Protein AF-A0A8S8YML9-F1 (afdb_monomer_lite)

Foldseek 3Di:
DPPPQLVQVVLQCVLDVDLVVVLVQLVVLVVVCVVVVHQSQVSHDPSGDRDDPVCSVDSPLVNQLSVQLVVCVVVVHHSSPGHHDPVVVVVVVVCVVVVHPPPPPPPPPLCQDDLVPDDPVCSVVSVVVNVVVVVVVPPPPPPVVVVCVVQVQAPPVRHGDDPDDPVPPDDDDRPPPPPDDD

Structure (mmCIF, N/CA/C/O backbone):
data_AF-A0A8S8YML9-F1
#
_entry.id   AF-A0A8S8YML9-F1
#
loop_
_atom_site.group_PDB
_atom_site.id
_atom_site.type_symbol
_atom_site.label_atom_id
_atom_site.label_alt_id
_atom_site.label_comp_id
_atom_site.label_asym_id
_atom_site.label_entity_id
_atom_site.label_seq_id
_atom_site.pdbx_PDB_ins_code
_atom_site.Cartn_x
_atom_site.Cartn_y
_atom_site.Cartn_z
_atom_site.occupancy
_atom_site.B_iso_or_equiv
_atom_site.auth_seq_id
_atom_site.auth_comp_id
_atom_site.auth_asym_id
_atom_site.auth_atom_id
_atom_site.pdbx_PDB_model_num
ATOM 1 N N . MET A 1 1 ? 10.887 6.018 11.595 1.00 39.28 1 MET A N 1
ATOM 2 C CA . MET A 1 1 ? 10.896 4.569 11.276 1.00 39.28 1 MET A CA 1
ATOM 3 C C . MET A 1 1 ? 10.112 4.285 9.982 1.00 39.28 1 MET A C 1
ATOM 5 O O . MET A 1 1 ? 9.095 3.617 10.032 1.00 39.28 1 MET A O 1
ATOM 9 N N . ARG A 1 2 ? 10.536 4.807 8.814 1.00 44.56 2 ARG A N 1
ATOM 10 C CA . ARG A 1 2 ? 9.820 4.618 7.523 1.00 44.56 2 ARG A CA 1
ATOM 11 C C . ARG A 1 2 ? 10.523 3.663 6.537 1.00 44.56 2 ARG A C 1
ATOM 13 O O . ARG A 1 2 ? 9.937 3.294 5.530 1.00 44.56 2 ARG A O 1
ATOM 20 N N . GLY A 1 3 ? 11.756 3.234 6.829 1.00 52.91 3 GLY A N 1
ATOM 21 C CA . GLY A 1 3 ? 12.574 2.427 5.907 1.00 52.91 3 GLY A CA 1
ATOM 22 C C . GLY A 1 3 ? 12.210 0.939 5.814 1.00 52.91 3 GLY A C 1
ATOM 23 O O . GLY A 1 3 ? 12.587 0.285 4.848 1.00 52.91 3 GLY A O 1
ATOM 24 N N . ASN A 1 4 ? 11.466 0.391 6.780 1.00 60.84 4 ASN A N 1
ATOM 25 C CA . ASN A 1 4 ? 11.199 -1.055 6.822 1.00 60.84 4 ASN A CA 1
ATOM 26 C C . ASN A 1 4 ? 10.105 -1.496 5.838 1.00 60.84 4 ASN A C 1
ATOM 28 O O . ASN A 1 4 ? 10.131 -2.634 5.379 1.00 60.84 4 ASN A O 1
ATOM 32 N N . VAL A 1 5 ? 9.174 -0.596 5.505 1.00 71.56 5 VAL A N 1
ATOM 33 C CA . VAL A 1 5 ? 8.020 -0.875 4.638 1.00 71.56 5 VAL A CA 1
ATOM 34 C C . VAL A 1 5 ? 8.415 -0.851 3.164 1.00 71.56 5 VAL A C 1
ATOM 36 O O . VAL A 1 5 ? 8.176 -1.818 2.450 1.00 71.56 5 VAL A O 1
ATOM 39 N N . SER A 1 6 ? 9.110 0.197 2.711 1.00 70.62 6 SER A N 1
ATOM 40 C CA . SER A 1 6 ? 9.599 0.274 1.325 1.00 70.62 6 SER A CA 1
ATOM 41 C C . SER A 1 6 ? 10.606 -0.833 0.999 1.00 70.62 6 SER A C 1
ATOM 43 O O . SER A 1 6 ? 10.635 -1.340 -0.121 1.00 70.62 6 SER A O 1
ATOM 45 N N . GLY A 1 7 ? 11.401 -1.254 1.988 1.00 84.06 7 GLY A N 1
ATOM 46 C CA . GLY A 1 7 ? 12.313 -2.386 1.854 1.00 84.06 7 GLY A CA 1
ATOM 47 C C . GLY A 1 7 ? 11.616 -3.745 1.755 1.00 84.06 7 GLY A C 1
ATOM 48 O O . GLY A 1 7 ? 12.218 -4.671 1.222 1.00 84.06 7 GLY A O 1
ATOM 49 N N . TRP A 1 8 ? 10.382 -3.884 2.251 1.00 88.19 8 TRP A N 1
ATOM 50 C CA . TRP A 1 8 ? 9.617 -5.130 2.148 1.00 88.19 8 TRP A CA 1
ATOM 51 C C . TRP A 1 8 ? 9.163 -5.382 0.711 1.00 88.19 8 TRP A C 1
ATOM 53 O O . TRP A 1 8 ? 9.511 -6.421 0.161 1.00 88.19 8 TRP A O 1
ATOM 63 N N . TYR A 1 9 ? 8.536 -4.396 0.061 1.00 88.25 9 TYR A N 1
ATOM 64 C CA . TYR A 1 9 ? 8.127 -4.508 -1.347 1.00 88.25 9 TYR A CA 1
ATOM 65 C C . TYR A 1 9 ? 9.315 -4.780 -2.281 1.00 88.25 9 TYR A C 1
ATOM 67 O O . TYR A 1 9 ? 9.230 -5.600 -3.179 1.00 88.25 9 TYR A O 1
ATOM 75 N N . ALA A 1 10 ? 10.476 -4.169 -2.021 1.00 87.19 10 ALA A N 1
ATOM 76 C CA . ALA A 1 10 ? 11.675 -4.430 -2.820 1.00 87.19 10 ALA A CA 1
ATOM 77 C C . ALA A 1 10 ? 12.245 -5.852 -2.649 1.00 87.19 10 ALA A C 1
ATOM 79 O O . ALA A 1 10 ? 13.014 -6.299 -3.497 1.00 87.19 10 ALA A O 1
ATOM 80 N N . ARG A 1 11 ? 11.948 -6.530 -1.532 1.00 89.19 11 ARG A N 1
ATOM 81 C CA . ARG A 1 11 ? 12.263 -7.954 -1.348 1.00 89.19 11 ARG A CA 1
ATOM 82 C C . ARG A 1 11 ? 11.187 -8.829 -1.975 1.00 89.19 11 ARG A C 1
ATOM 84 O O . ARG A 1 11 ? 11.544 -9.817 -2.592 1.00 89.19 11 ARG A O 1
ATOM 91 N N . LEU A 1 12 ? 9.919 -8.434 -1.864 1.00 89.50 12 LEU A N 1
ATOM 92 C CA . LEU A 1 12 ? 8.805 -9.118 -2.514 1.00 89.50 12 LEU A CA 1
ATOM 93 C C . LEU A 1 12 ? 9.036 -9.219 -4.028 1.00 89.50 12 LEU A C 1
ATOM 95 O O . LEU A 1 12 ? 8.966 -10.310 -4.572 1.00 89.50 12 LEU A O 1
ATOM 99 N N . ASP A 1 13 ? 9.466 -8.121 -4.653 1.00 87.88 13 ASP A N 1
ATOM 100 C CA . ASP A 1 13 ? 9.813 -8.057 -6.080 1.00 87.88 13 ASP A CA 1
ATOM 101 C C . ASP A 1 13 ? 10.955 -9.003 -6.502 1.00 87.88 13 ASP A C 1
ATOM 103 O O . ASP A 1 13 ? 11.148 -9.237 -7.690 1.00 87.88 13 ASP A O 1
ATOM 107 N N . ARG A 1 14 ? 11.767 -9.502 -5.558 1.00 87.19 14 ARG A N 1
ATOM 108 C CA . ARG A 1 14 ? 12.831 -10.480 -5.850 1.00 87.19 14 ARG A CA 1
ATOM 109 C C . ARG A 1 14 ? 12.333 -11.916 -5.802 1.00 87.19 14 ARG A C 1
ATOM 111 O O . ARG A 1 14 ? 12.903 -12.753 -6.489 1.00 87.19 14 ARG A O 1
ATOM 118 N N . GLU A 1 15 ? 11.338 -12.180 -4.963 1.00 88.19 15 GLU A N 1
ATOM 119 C CA . GLU A 1 15 ? 10.766 -13.516 -4.779 1.00 88.19 15 GLU A CA 1
ATOM 120 C C . GLU A 1 15 ? 9.649 -13.780 -5.794 1.00 88.19 15 GLU A C 1
ATOM 122 O O . GLU A 1 15 ? 9.511 -14.891 -6.293 1.00 88.19 15 GLU A O 1
ATOM 127 N N . CYS A 1 16 ? 8.880 -12.749 -6.147 1.00 86.12 16 CYS A N 1
ATOM 128 C CA . CYS A 1 16 ? 7.820 -12.811 -7.145 1.00 86.12 16 CYS A CA 1
ATOM 129 C C . CYS A 1 16 ? 7.913 -11.569 -8.039 1.00 86.12 16 CYS A C 1
ATOM 131 O O . CYS A 1 16 ? 7.719 -10.452 -7.567 1.00 86.12 16 CYS A O 1
ATOM 133 N N . GLU A 1 17 ? 8.254 -11.744 -9.317 1.00 84.94 17 GLU A N 1
ATOM 134 C CA . GLU A 1 17 ? 8.359 -10.630 -10.271 1.00 84.94 17 GLU A CA 1
ATOM 135 C C . GLU A 1 17 ? 6.982 -10.225 -10.824 1.00 84.94 17 GLU A C 1
ATOM 137 O O . GLU A 1 17 ? 6.745 -9.048 -11.089 1.00 84.94 17 GLU A O 1
ATOM 142 N N . ASP A 1 18 ? 6.043 -11.166 -10.945 1.00 89.75 18 ASP A N 1
ATOM 143 C CA . ASP A 1 18 ? 4.706 -10.879 -11.465 1.00 89.75 18 ASP A CA 1
ATOM 144 C C . ASP A 1 18 ? 3.840 -10.168 -10.411 1.00 89.75 18 ASP A C 1
ATOM 146 O O . ASP A 1 18 ? 3.471 -10.724 -9.376 1.00 89.75 18 ASP A O 1
ATOM 150 N N . ARG A 1 19 ? 3.487 -8.906 -10.681 1.00 88.38 19 ARG A N 1
ATOM 151 C CA . ARG A 1 19 ? 2.675 -8.083 -9.772 1.00 88.38 19 ARG A CA 1
ATOM 152 C C . ARG A 1 19 ? 1.230 -8.559 -9.661 1.00 88.38 19 ARG A C 1
ATOM 154 O O . ARG A 1 19 ? 0.637 -8.413 -8.593 1.00 88.38 19 ARG A O 1
ATOM 161 N N . ILE A 1 20 ? 0.674 -9.152 -10.715 1.00 91.12 20 ILE A N 1
ATOM 162 C CA . ILE A 1 20 ? -0.674 -9.728 -10.663 1.00 91.12 20 ILE A CA 1
ATOM 163 C C . ILE A 1 20 ? -0.666 -10.966 -9.769 1.00 91.12 20 ILE A C 1
ATOM 165 O O . ILE A 1 20 ? -1.558 -11.138 -8.939 1.00 91.12 20 ILE A O 1
ATOM 169 N N . GLU A 1 21 ? 0.371 -11.795 -9.880 1.00 92.12 21 GLU A N 1
ATOM 170 C CA . GLU A 1 21 ? 0.562 -12.946 -9.000 1.00 92.12 21 GLU A CA 1
ATOM 171 C C . GLU A 1 21 ? 0.729 -12.510 -7.536 1.00 92.12 21 GLU A C 1
ATOM 173 O O . GLU A 1 21 ? 0.051 -13.052 -6.661 1.00 92.12 21 GLU A O 1
ATOM 178 N N . GLN A 1 22 ? 1.527 -11.467 -7.266 1.00 91.75 22 GLN A N 1
ATOM 179 C CA . GLN A 1 22 ? 1.633 -10.879 -5.924 1.00 91.75 22 GLN A CA 1
ATOM 180 C C . GLN A 1 22 ? 0.259 -10.466 -5.368 1.00 91.75 22 GLN A C 1
ATOM 182 O O . GLN A 1 22 ? -0.061 -10.763 -4.217 1.00 91.75 22 GLN A O 1
ATOM 187 N N . MET A 1 23 ? -0.565 -9.785 -6.169 1.00 93.50 23 MET A N 1
ATOM 188 C CA . MET A 1 23 ? -1.903 -9.360 -5.748 1.00 93.50 23 MET A CA 1
ATOM 189 C C . MET A 1 23 ? -2.822 -10.548 -5.456 1.00 93.50 23 MET A C 1
ATOM 191 O O . MET A 1 23 ? -3.502 -10.537 -4.433 1.00 93.50 23 MET A O 1
ATOM 195 N N . ASN A 1 24 ? -2.822 -11.574 -6.308 1.00 94.00 24 ASN A N 1
ATOM 196 C CA . ASN A 1 24 ? -3.655 -12.762 -6.114 1.00 94.00 24 ASN A CA 1
ATOM 197 C C . ASN A 1 24 ? -3.260 -13.523 -4.845 1.00 94.00 24 ASN A C 1
ATOM 199 O O . ASN A 1 24 ? -4.116 -13.785 -4.008 1.00 94.00 24 ASN A O 1
ATOM 203 N N . ILE A 1 25 ? -1.963 -13.775 -4.636 1.00 92.94 25 ILE A N 1
ATOM 204 C CA . ILE A 1 25 ? -1.463 -14.431 -3.417 1.00 92.94 25 ILE A CA 1
ATOM 205 C C . ILE A 1 25 ? -1.846 -13.625 -2.170 1.00 92.94 25 ILE A C 1
ATOM 207 O O . ILE A 1 25 ? -2.243 -14.193 -1.152 1.00 92.94 25 ILE A O 1
ATOM 211 N N . TRP A 1 26 ? -1.732 -12.295 -2.235 1.00 92.94 26 TRP A N 1
ATOM 212 C CA . TRP A 1 26 ? -2.125 -11.431 -1.127 1.00 92.94 26 TRP A CA 1
ATOM 213 C C . TRP A 1 26 ? -3.626 -11.520 -0.830 1.00 92.94 26 TRP A C 1
ATOM 215 O O . TRP A 1 26 ? -4.002 -11.638 0.337 1.00 92.94 26 TRP A O 1
ATOM 225 N N . LEU A 1 27 ? -4.471 -11.469 -1.864 1.00 93.50 27 LEU A N 1
ATOM 226 C CA . LEU A 1 27 ? -5.927 -11.563 -1.742 1.00 93.50 27 LEU A CA 1
ATOM 227 C C . LEU A 1 27 ? -6.365 -12.929 -1.210 1.00 93.50 27 LEU A C 1
ATOM 229 O O . LEU A 1 27 ? -7.165 -12.966 -0.280 1.00 93.50 27 LEU A O 1
ATOM 233 N N . ASP A 1 28 ? -5.792 -14.018 -1.718 1.00 93.56 28 ASP A N 1
ATOM 234 C CA . ASP A 1 28 ? -6.084 -15.381 -1.268 1.00 93.56 28 ASP A CA 1
ATOM 235 C C . ASP A 1 28 ? -5.711 -15.563 0.208 1.00 93.56 28 ASP A C 1
ATOM 237 O O . ASP A 1 28 ? -6.517 -16.036 1.014 1.00 93.56 28 ASP A O 1
ATOM 241 N N . ALA A 1 29 ? -4.512 -15.112 0.596 1.00 91.81 29 ALA A N 1
ATOM 242 C CA . ALA A 1 29 ? -4.097 -15.117 1.993 1.00 91.81 29 ALA A CA 1
ATOM 243 C C . ALA A 1 29 ? -5.042 -14.263 2.853 1.00 91.81 29 ALA A C 1
ATOM 245 O O . ALA A 1 29 ? -5.390 -14.670 3.962 1.00 91.81 29 ALA A O 1
ATOM 246 N N . TRP A 1 30 ? -5.490 -13.109 2.332 1.00 91.44 30 TRP A N 1
ATOM 247 C CA . TRP A 1 30 ? -6.371 -12.181 3.052 1.00 91.44 30 TRP A CA 1
ATOM 248 C C . TRP A 1 30 ? -7.751 -12.764 3.280 1.00 91.44 30 TRP A C 1
ATOM 250 O O . TRP A 1 30 ? -8.282 -12.684 4.390 1.00 91.44 30 TRP A O 1
ATOM 260 N N . GLU A 1 31 ? -8.301 -13.416 2.267 1.00 92.56 31 GLU A N 1
ATOM 261 C CA . GLU A 1 31 ? -9.558 -14.133 2.372 1.00 92.56 31 GLU A CA 1
ATOM 262 C C . GLU A 1 31 ? -9.463 -15.278 3.393 1.00 92.56 31 GLU A C 1
ATOM 264 O O . GLU A 1 31 ? -10.325 -15.403 4.269 1.00 92.56 31 GLU A O 1
ATOM 269 N N . GLU A 1 32 ? -8.396 -16.081 3.343 1.00 92.00 32 GLU A N 1
ATOM 270 C CA . GLU A 1 32 ? -8.188 -17.190 4.279 1.00 92.00 32 GLU A CA 1
ATOM 271 C C . GLU A 1 32 ? -8.004 -16.698 5.719 1.00 92.00 32 GLU A C 1
ATOM 273 O O . GLU A 1 32 ? -8.579 -17.260 6.654 1.00 92.00 32 GLU A O 1
ATOM 278 N N . ALA A 1 33 ? -7.258 -15.611 5.922 1.00 89.94 33 ALA A N 1
ATOM 279 C CA . ALA A 1 33 ? -7.059 -15.005 7.235 1.00 89.94 33 ALA A CA 1
ATOM 280 C C . ALA A 1 33 ? -8.380 -14.503 7.835 1.00 89.94 33 ALA A C 1
ATOM 282 O O . ALA A 1 33 ? -8.647 -14.711 9.022 1.00 89.94 33 ALA A O 1
ATOM 283 N N . LEU A 1 34 ? -9.241 -13.900 7.007 1.00 89.88 34 LEU A N 1
ATOM 284 C CA . LEU A 1 34 ? -10.580 -13.477 7.416 1.00 89.88 34 LEU A CA 1
ATOM 285 C C . LEU A 1 34 ? -11.476 -14.672 7.762 1.00 89.88 34 LEU A C 1
ATOM 287 O O . LEU A 1 34 ? -12.211 -14.611 8.748 1.00 89.88 34 LEU A O 1
ATOM 291 N N . ARG A 1 35 ? -11.391 -15.769 6.999 1.00 92.56 35 ARG A N 1
ATOM 292 C CA . ARG A 1 35 ? -12.196 -16.982 7.214 1.00 92.56 35 ARG A CA 1
ATOM 293 C C . ARG A 1 35 ? -11.774 -17.768 8.455 1.00 92.56 35 ARG A C 1
ATOM 295 O O . ARG A 1 35 ? -12.618 -18.312 9.163 1.00 92.56 35 ARG A O 1
ATOM 302 N N . THR A 1 36 ? -10.473 -17.834 8.717 1.00 91.06 36 THR A N 1
ATOM 303 C CA . THR A 1 36 ? -9.877 -18.595 9.829 1.00 91.06 36 THR A CA 1
ATOM 304 C C . THR A 1 36 ? -9.707 -17.773 11.105 1.00 91.06 36 THR A C 1
ATOM 306 O O . THR A 1 36 ? -9.360 -18.332 12.147 1.00 91.06 36 THR A O 1
ATOM 309 N N . HIS A 1 37 ? -9.953 -16.459 11.042 1.00 86.94 37 HIS A N 1
ATOM 310 C CA . HIS A 1 37 ? -9.673 -15.492 12.109 1.00 86.94 37 HIS A CA 1
ATOM 311 C C . HIS A 1 37 ? -8.212 -15.523 12.593 1.00 86.94 37 HIS A C 1
ATOM 313 O O . HIS A 1 37 ? -7.921 -15.258 13.762 1.00 86.94 37 HIS A O 1
ATOM 319 N N . GLN A 1 38 ? -7.284 -15.856 11.696 1.00 87.25 38 GLN A N 1
ATOM 320 C CA . GLN A 1 38 ? -5.849 -15.866 11.959 1.00 87.25 38 GLN A CA 1
ATOM 321 C C . GLN A 1 38 ? -5.184 -14.607 11.391 1.00 87.25 38 GLN A C 1
ATOM 323 O O . GLN A 1 38 ? -5.724 -13.969 10.489 1.00 87.25 38 GLN A O 1
ATOM 328 N N . PRO A 1 39 ? -4.010 -14.199 11.906 1.00 84.00 39 PRO A N 1
ATOM 329 C CA . PRO A 1 39 ? -3.305 -13.052 11.350 1.00 84.00 39 PRO A CA 1
ATOM 330 C C . PRO A 1 39 ? -2.881 -13.323 9.906 1.00 84.00 39 PRO A C 1
ATOM 332 O O . PRO A 1 39 ? -2.376 -14.403 9.603 1.00 84.00 39 PRO A O 1
ATOM 335 N N . GLN A 1 40 ? -2.974 -12.306 9.051 1.00 84.50 40 GLN A N 1
ATOM 336 C CA . G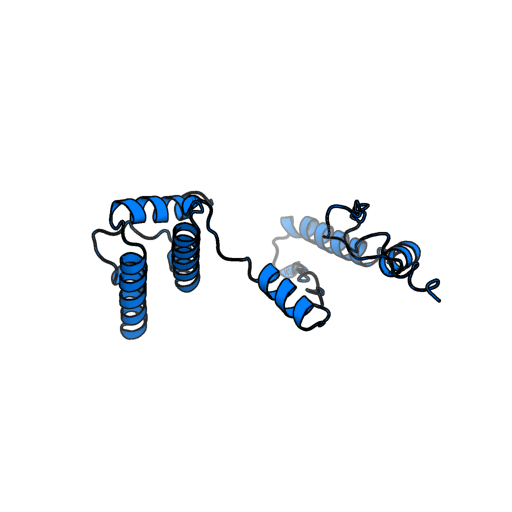LN A 1 40 ? -2.624 -12.399 7.630 1.00 84.50 40 GLN A CA 1
ATOM 337 C C . GLN A 1 40 ? -1.238 -13.004 7.374 1.00 84.50 40 GLN A C 1
ATOM 339 O O . GLN A 1 40 ? -1.067 -13.840 6.494 1.00 84.50 40 GLN A O 1
ATOM 344 N N . ALA A 1 41 ? -0.250 -12.654 8.205 1.00 83.19 41 ALA A N 1
ATOM 345 C CA . ALA A 1 41 ? 1.104 -13.199 8.103 1.00 83.19 41 ALA A CA 1
ATOM 346 C C . ALA A 1 41 ? 1.193 -14.731 8.211 1.00 83.19 41 ALA A C 1
ATOM 348 O O . ALA A 1 41 ? 2.187 -15.294 7.769 1.00 83.19 41 ALA A O 1
ATOM 349 N N . SER A 1 42 ? 0.203 -15.396 8.813 1.00 84.00 42 SER A N 1
ATOM 350 C CA . SER A 1 42 ? 0.185 -16.858 8.953 1.00 84.00 42 SER A CA 1
ATOM 351 C C . SER A 1 42 ? -0.242 -17.594 7.684 1.00 84.00 42 SER A C 1
ATOM 353 O O . SER A 1 42 ? 0.096 -18.763 7.537 1.00 84.00 42 SER A O 1
ATOM 355 N N . GLN A 1 43 ? -0.965 -16.917 6.788 1.00 86.94 43 GLN A N 1
ATOM 356 C CA . GLN A 1 43 ? -1.519 -17.504 5.564 1.00 86.94 43 GLN A CA 1
ATOM 357 C C . GLN A 1 43 ? -0.643 -17.241 4.334 1.00 86.94 43 GLN A C 1
ATOM 359 O O . GLN A 1 43 ? -0.952 -17.700 3.239 1.00 86.94 43 GLN A O 1
ATOM 364 N N . LEU A 1 44 ? 0.449 -16.492 4.497 1.00 86.56 44 LEU A N 1
ATOM 365 C CA . LEU A 1 44 ? 1.336 -16.153 3.392 1.00 86.56 44 LEU A CA 1
ATOM 366 C C . LEU A 1 44 ? 2.325 -17.278 3.075 1.00 86.56 44 LEU A C 1
ATOM 368 O O . LEU A 1 44 ? 2.716 -18.026 3.975 1.00 86.56 44 LEU A O 1
ATOM 372 N N . PRO A 1 45 ? 2.791 -17.362 1.816 1.00 87.12 45 PRO A N 1
ATOM 373 C CA . PRO A 1 45 ? 3.824 -18.314 1.434 1.00 87.12 45 PRO A CA 1
ATOM 374 C C . PRO A 1 45 ? 5.114 -18.125 2.237 1.00 87.12 45 PRO A C 1
ATOM 376 O O . PRO A 1 45 ? 5.525 -17.000 2.525 1.00 87.12 45 PRO A O 1
ATOM 379 N N . ASN A 1 46 ? 5.803 -19.230 2.533 1.00 83.38 46 ASN A N 1
ATOM 380 C CA . ASN A 1 46 ? 7.088 -19.202 3.246 1.00 83.38 46 ASN A CA 1
ATOM 381 C C . ASN A 1 46 ? 8.197 -18.480 2.467 1.00 83.38 46 ASN A C 1
ATOM 383 O O . ASN A 1 46 ? 9.155 -18.004 3.074 1.00 83.38 46 ASN A O 1
ATOM 387 N N . ASP A 1 47 ? 8.062 -18.404 1.143 1.00 85.88 47 ASP A N 1
ATOM 388 C CA . ASP A 1 47 ? 9.029 -17.758 0.255 1.00 85.88 47 ASP A CA 1
ATOM 389 C C . ASP A 1 47 ? 8.916 -16.226 0.300 1.00 85.88 47 ASP A C 1
ATOM 391 O O . ASP A 1 47 ? 9.809 -15.512 -0.148 1.00 85.88 47 ASP A O 1
ATOM 395 N N . TRP A 1 48 ? 7.839 -15.685 0.879 1.00 88.69 48 TRP A N 1
ATOM 396 C CA . TRP A 1 48 ? 7.663 -14.243 0.992 1.00 88.69 48 TRP A CA 1
ATOM 397 C C . TRP A 1 48 ? 8.451 -13.656 2.167 1.00 88.69 48 TRP A C 1
ATOM 399 O O . TRP A 1 48 ? 8.554 -14.254 3.243 1.00 88.69 48 TRP A O 1
ATOM 409 N N . PRO A 1 49 ? 8.967 -12.420 2.027 1.00 87.44 49 PRO A N 1
ATOM 410 C CA . PRO A 1 49 ? 9.621 -11.743 3.134 1.00 87.44 49 PRO A CA 1
ATOM 411 C C . PRO A 1 49 ? 8.648 -11.543 4.302 1.00 87.44 49 PRO A C 1
ATOM 413 O O . PRO A 1 49 ? 7.502 -11.134 4.118 1.00 87.44 49 PRO A O 1
ATOM 416 N N . THR A 1 50 ? 9.131 -11.728 5.532 1.00 86.88 50 THR A N 1
ATOM 417 C CA . THR A 1 50 ? 8.319 -11.520 6.739 1.00 86.88 50 THR A CA 1
ATOM 418 C C . THR A 1 50 ? 7.741 -10.104 6.785 1.00 86.88 50 THR A C 1
ATOM 420 O O . THR A 1 50 ? 8.476 -9.122 6.606 1.00 86.88 50 THR A O 1
ATOM 423 N N . LEU A 1 51 ? 6.435 -9.986 7.053 1.00 85.94 51 LEU A N 1
ATOM 424 C CA . LEU A 1 51 ? 5.781 -8.683 7.125 1.00 85.94 51 LEU A CA 1
ATOM 425 C C . LEU A 1 51 ? 6.253 -7.866 8.334 1.00 85.94 51 LEU A C 1
ATOM 427 O O . LEU A 1 51 ? 6.201 -8.342 9.470 1.00 85.94 51 LEU A O 1
ATOM 431 N N . PRO A 1 52 ? 6.650 -6.600 8.124 1.00 85.38 52 PRO A N 1
ATOM 432 C CA . PRO A 1 52 ? 6.822 -5.643 9.203 1.00 85.38 52 PRO A CA 1
ATOM 433 C C . PRO A 1 52 ? 5.517 -5.446 9.982 1.00 85.38 52 PRO A C 1
ATOM 435 O O . PRO A 1 52 ? 4.443 -5.371 9.390 1.00 85.38 52 PRO A O 1
ATOM 438 N N . ALA A 1 53 ? 5.624 -5.230 11.296 1.00 80.62 53 ALA A N 1
ATOM 439 C CA . ALA A 1 53 ? 4.472 -4.995 12.173 1.00 80.62 53 ALA A CA 1
ATOM 440 C C . ALA A 1 53 ? 3.543 -3.864 11.697 1.00 80.62 53 ALA A C 1
ATOM 442 O O . ALA A 1 53 ? 2.338 -3.940 11.888 1.00 80.62 53 ALA A O 1
ATOM 443 N N . SER A 1 54 ? 4.082 -2.843 11.026 1.00 79.19 54 SER A N 1
ATOM 444 C CA . SER A 1 54 ? 3.289 -1.740 10.474 1.00 79.19 54 SER A CA 1
ATOM 445 C C . SER A 1 54 ? 2.344 -2.156 9.346 1.00 79.19 54 SER A C 1
ATOM 447 O O . SER A 1 54 ? 1.331 -1.501 9.156 1.00 79.19 54 SER A O 1
ATOM 449 N N . LEU A 1 55 ? 2.686 -3.204 8.588 1.00 81.00 55 LEU A N 1
ATOM 450 C CA . LEU A 1 55 ? 1.851 -3.727 7.501 1.00 81.00 55 LEU A CA 1
ATOM 451 C C . LEU A 1 55 ? 0.835 -4.764 7.996 1.00 81.00 55 LEU A C 1
ATOM 453 O O . LEU A 1 55 ? -0.113 -5.074 7.288 1.00 81.00 55 LEU A O 1
ATOM 457 N N . LEU A 1 56 ? 1.014 -5.288 9.213 1.00 80.31 56 LEU A N 1
ATOM 458 C CA . LEU A 1 56 ? 0.054 -6.208 9.827 1.00 80.31 56 LEU A CA 1
ATOM 459 C C . LEU A 1 56 ? -1.192 -5.496 10.351 1.00 80.31 56 LEU A C 1
ATOM 461 O O . LEU A 1 56 ? -2.248 -6.112 10.443 1.00 80.31 56 LEU A O 1
ATOM 465 N N . THR A 1 57 ? -1.065 -4.219 10.710 1.00 81.19 57 THR A N 1
ATOM 466 C CA . THR A 1 57 ? -2.164 -3.431 11.275 1.00 81.19 57 THR A CA 1
ATOM 467 C C . THR A 1 57 ? -3.230 -3.083 10.238 1.00 81.19 57 THR A C 1
ATOM 469 O O . THR A 1 57 ? -4.393 -2.945 10.599 1.00 81.19 57 THR A O 1
ATOM 472 N N . ASP A 1 58 ? -2.839 -2.937 8.970 1.00 85.25 58 ASP A N 1
ATOM 473 C CA . ASP A 1 58 ? -3.734 -2.521 7.892 1.00 85.25 58 ASP A CA 1
ATOM 474 C C . ASP A 1 58 ? -3.442 -3.313 6.603 1.00 85.25 58 ASP A C 1
ATOM 476 O O . ASP A 1 58 ? -2.576 -2.921 5.811 1.00 85.25 58 ASP A O 1
ATOM 480 N N . PRO A 1 59 ? -4.134 -4.449 6.391 1.00 85.56 59 PRO A N 1
ATOM 481 C CA . PRO A 1 59 ? -3.960 -5.251 5.185 1.00 85.56 59 PRO A CA 1
ATOM 482 C C . PRO A 1 59 ? -4.503 -4.561 3.924 1.00 85.56 59 PRO A C 1
ATOM 484 O O . PRO A 1 59 ? -4.017 -4.848 2.828 1.00 85.56 59 PRO A O 1
ATOM 487 N N . GLY A 1 60 ? -5.455 -3.630 4.065 1.00 87.69 60 GLY A N 1
ATOM 488 C CA . GLY A 1 60 ? -5.974 -2.838 2.948 1.00 87.69 60 GLY A CA 1
ATOM 489 C C . GLY A 1 60 ? -4.900 -1.906 2.394 1.00 87.69 60 GLY A C 1
ATOM 490 O O . GLY A 1 60 ? -4.645 -1.888 1.194 1.00 87.69 60 GLY A O 1
ATOM 491 N N . HIS A 1 61 ? -4.152 -1.248 3.279 1.00 87.31 61 HIS A N 1
ATOM 492 C CA . HIS A 1 61 ? -3.047 -0.375 2.882 1.00 87.31 61 HIS A CA 1
ATOM 493 C C . HIS A 1 61 ? -1.908 -1.094 2.132 1.00 87.31 61 HIS A C 1
ATOM 495 O O . HIS A 1 61 ? -1.184 -0.471 1.344 1.00 87.31 61 HIS A O 1
ATOM 501 N N . VAL A 1 62 ? -1.716 -2.395 2.386 1.00 89.62 62 VAL A N 1
ATOM 502 C CA . VAL A 1 62 ? -0.780 -3.234 1.618 1.00 89.62 62 VAL A CA 1
ATOM 503 C C . VAL A 1 62 ? -1.307 -3.447 0.204 1.00 89.62 62 VAL A C 1
ATOM 505 O O . VAL A 1 62 ? -0.557 -3.248 -0.751 1.00 89.62 62 VAL A O 1
ATOM 508 N N . LEU A 1 63 ? -2.590 -3.796 0.064 1.00 91.44 63 LEU A N 1
ATOM 509 C CA . LEU A 1 63 ? -3.229 -3.980 -1.238 1.00 91.44 63 LEU A CA 1
ATOM 510 C C . LEU A 1 63 ? -3.191 -2.691 -2.071 1.00 91.44 63 LEU A C 1
ATOM 512 O O . LEU A 1 63 ? -2.795 -2.742 -3.232 1.00 91.44 63 LEU A O 1
ATOM 516 N N . ASP A 1 64 ? -3.497 -1.537 -1.474 1.00 90.50 64 ASP A N 1
ATOM 517 C CA . ASP A 1 64 ? -3.431 -0.240 -2.162 1.00 90.50 64 ASP A CA 1
ATOM 518 C C . ASP A 1 64 ? -2.033 0.031 -2.733 1.00 90.50 64 ASP A C 1
ATOM 520 O O . ASP A 1 64 ? -1.879 0.532 -3.847 1.00 90.50 64 ASP A O 1
ATOM 524 N N . HIS A 1 65 ? -0.985 -0.326 -1.984 1.00 90.38 65 HIS A N 1
ATOM 525 C CA . HIS A 1 65 ? 0.390 -0.207 -2.460 1.00 90.38 65 HIS A CA 1
ATOM 526 C C . HIS A 1 65 ? 0.707 -1.176 -3.600 1.00 90.38 65 HIS A C 1
ATOM 528 O O . HIS A 1 65 ? 1.445 -0.788 -4.504 1.00 90.38 65 HIS A O 1
ATOM 534 N N . LEU A 1 66 ? 0.205 -2.414 -3.559 1.00 91.12 66 LEU A N 1
ATOM 535 C CA . LEU A 1 66 ? 0.382 -3.375 -4.652 1.00 91.12 66 LEU A CA 1
ATOM 536 C C . LEU A 1 66 ? -0.297 -2.868 -5.932 1.00 91.12 66 LEU A C 1
ATOM 538 O O . LEU A 1 66 ? 0.341 -2.845 -6.982 1.00 91.12 66 LEU A O 1
ATOM 542 N N . LEU A 1 67 ? -1.524 -2.351 -5.816 1.00 91.62 67 LEU A N 1
ATOM 543 C CA . LEU A 1 67 ? -2.267 -1.743 -6.923 1.00 91.62 67 LEU A CA 1
ATOM 544 C C . LEU A 1 67 ? -1.529 -0.536 -7.508 1.00 91.62 67 LEU A C 1
ATOM 546 O O . LEU A 1 67 ? -1.228 -0.507 -8.695 1.00 91.62 67 LEU A O 1
ATOM 550 N N . CYS A 1 68 ? -1.120 0.418 -6.668 1.00 90.25 68 CYS A N 1
ATOM 551 C CA . CYS A 1 68 ? -0.377 1.595 -7.128 1.00 90.25 68 CYS A CA 1
ATOM 552 C C . CYS A 1 68 ? 0.941 1.232 -7.828 1.00 90.25 68 CYS A C 1
ATOM 554 O O . CYS A 1 68 ? 1.379 1.938 -8.736 1.00 90.25 68 CYS A O 1
ATOM 556 N N . ARG A 1 69 ? 1.608 0.154 -7.397 1.00 89.69 69 ARG A N 1
ATOM 557 C CA . ARG A 1 69 ? 2.837 -0.341 -8.035 1.00 89.69 69 ARG A CA 1
ATOM 558 C C . ARG A 1 69 ? 2.555 -0.948 -9.403 1.00 89.69 69 ARG A C 1
ATOM 560 O O . ARG A 1 69 ? 3.296 -0.642 -10.333 1.00 89.69 69 ARG A O 1
ATOM 567 N N . HIS A 1 70 ? 1.505 -1.756 -9.508 1.00 91.06 70 HIS A N 1
ATOM 568 C CA . HIS A 1 70 ? 1.047 -2.333 -10.767 1.00 91.06 70 HIS A CA 1
ATOM 569 C C . HIS A 1 70 ? 0.645 -1.244 -11.775 1.00 91.06 70 HIS A C 1
ATOM 571 O O . HIS A 1 70 ? 1.074 -1.275 -12.930 1.00 91.06 70 HIS A O 1
ATOM 577 N N . ASP A 1 71 ? -0.114 -0.242 -11.332 1.00 89.88 71 ASP A N 1
ATOM 578 C CA . ASP A 1 71 ? -0.545 0.867 -12.186 1.00 89.88 71 ASP A CA 1
ATOM 579 C C . ASP A 1 71 ? 0.651 1.709 -12.637 1.00 89.88 71 ASP A C 1
ATOM 581 O O . ASP A 1 71 ? 0.774 2.053 -13.810 1.00 89.88 71 ASP A O 1
ATOM 585 N N . ALA A 1 72 ? 1.598 1.977 -11.731 1.00 88.38 72 ALA A N 1
ATOM 586 C CA . ALA A 1 72 ? 2.827 2.675 -12.083 1.00 88.38 72 ALA A CA 1
ATOM 587 C C . ALA A 1 72 ? 3.646 1.911 -13.134 1.00 88.38 72 ALA A C 1
ATOM 589 O O . ALA A 1 72 ? 4.158 2.535 -14.058 1.00 88.38 72 ALA A O 1
ATOM 590 N N . GLU A 1 73 ? 3.767 0.590 -13.011 1.00 88.06 73 GLU A N 1
ATOM 591 C CA . GLU A 1 73 ? 4.465 -0.243 -13.994 1.00 88.06 73 GLU A CA 1
ATOM 592 C C . GLU A 1 73 ? 3.756 -0.240 -15.353 1.00 88.06 73 GLU A C 1
ATOM 594 O O . GLU A 1 73 ? 4.403 -0.020 -16.379 1.00 88.06 73 GLU A O 1
ATOM 599 N N . SER A 1 74 ? 2.429 -0.389 -15.349 1.00 87.81 74 SER A N 1
ATOM 600 C CA . SER A 1 74 ? 1.585 -0.337 -16.550 1.00 87.81 74 SER A CA 1
ATOM 601 C C . SER A 1 74 ? 1.690 1.010 -17.277 1.00 87.81 74 SER A C 1
ATOM 603 O O . SER A 1 74 ? 1.708 1.057 -18.506 1.00 87.81 74 SER A O 1
ATOM 605 N N . ASP A 1 75 ? 1.848 2.099 -16.521 1.00 87.88 75 ASP A N 1
ATOM 606 C CA . ASP A 1 75 ? 2.051 3.459 -17.031 1.00 87.88 75 ASP A CA 1
ATOM 607 C C . ASP A 1 75 ? 3.507 3.754 -17.461 1.00 87.88 75 ASP A C 1
ATOM 609 O O . ASP A 1 75 ? 3.811 4.864 -17.910 1.00 87.88 75 ASP A O 1
ATOM 613 N N . GLY A 1 76 ? 4.447 2.814 -17.288 1.00 87.62 76 GLY A N 1
ATOM 614 C CA . GLY A 1 76 ? 5.880 3.024 -17.546 1.00 87.62 76 GLY A CA 1
ATOM 615 C C . GLY A 1 76 ? 6.583 3.933 -16.524 1.00 87.62 76 GLY A C 1
ATOM 616 O O . GLY A 1 76 ? 7.677 4.448 -16.776 1.00 87.62 76 GLY A O 1
ATOM 617 N N . ARG A 1 77 ? 5.959 4.161 -15.365 1.00 84.69 77 ARG A N 1
ATOM 618 C CA . ARG A 1 77 ? 6.491 4.920 -14.225 1.00 84.69 77 ARG A CA 1
ATOM 619 C C . ARG A 1 77 ? 7.261 3.994 -13.283 1.00 84.69 77 ARG A C 1
ATOM 621 O O . ARG A 1 77 ? 7.147 2.777 -13.319 1.00 84.69 77 ARG A O 1
ATOM 628 N N . SER A 1 78 ? 8.067 4.575 -12.393 1.00 80.31 78 SER A N 1
ATOM 629 C CA . SER A 1 78 ? 8.834 3.787 -11.418 1.00 80.31 78 SER A CA 1
ATOM 630 C C . SER A 1 78 ? 7.935 3.241 -10.296 1.00 80.31 78 SER A C 1
ATOM 632 O O . SER A 1 78 ? 7.425 4.039 -9.501 1.00 80.31 78 SER A O 1
ATOM 634 N N . PRO A 1 79 ? 7.833 1.909 -10.107 1.00 78.38 79 PRO A N 1
ATOM 635 C CA . PRO A 1 79 ? 7.008 1.319 -9.046 1.00 78.38 79 PRO A CA 1
ATOM 636 C C . PRO A 1 79 ? 7.551 1.607 -7.640 1.00 78.38 79 PRO A C 1
ATOM 638 O O . PRO A 1 79 ? 6.840 1.544 -6.642 1.00 78.38 79 PRO A O 1
ATOM 641 N N . ARG A 1 80 ? 8.841 1.950 -7.517 1.00 75.31 80 ARG A N 1
ATOM 642 C CA . ARG A 1 80 ? 9.486 2.194 -6.214 1.00 75.31 80 ARG A CA 1
ATOM 643 C C . ARG A 1 80 ? 8.992 3.469 -5.532 1.00 75.31 80 ARG A C 1
ATOM 645 O O . ARG A 1 80 ? 9.058 3.543 -4.307 1.00 75.31 80 ARG A O 1
ATOM 652 N N . GLY A 1 81 ? 8.545 4.445 -6.320 1.00 73.88 81 GLY A N 1
ATOM 653 C CA . GLY A 1 81 ? 7.985 5.710 -5.846 1.00 73.88 81 GLY A CA 1
ATOM 654 C C . GLY A 1 81 ? 6.459 5.721 -5.786 1.00 73.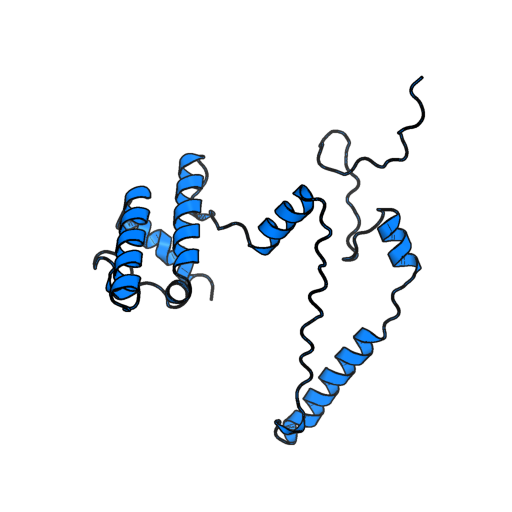88 81 GLY A C 1
ATOM 655 O O . GLY A 1 81 ? 5.894 6.719 -5.345 1.00 73.88 81 GLY A O 1
ATOM 656 N N . ALA A 1 82 ? 5.800 4.643 -6.217 1.00 81.31 82 ALA A N 1
ATOM 657 C CA . ALA A 1 82 ? 4.352 4.541 -6.191 1.00 81.31 82 ALA A CA 1
ATOM 658 C C . ALA A 1 82 ? 3.854 4.454 -4.745 1.00 81.31 82 ALA A C 1
ATOM 660 O O . ALA A 1 82 ? 4.348 3.658 -3.939 1.00 81.31 82 ALA A O 1
ATOM 661 N N . HIS A 1 83 ? 2.898 5.312 -4.421 1.00 82.69 83 HIS A N 1
ATOM 662 C CA . HIS A 1 83 ? 2.273 5.394 -3.114 1.00 82.69 83 HIS A CA 1
ATOM 663 C C . HIS A 1 83 ? 0.778 5.657 -3.304 1.00 82.69 83 HIS A C 1
ATOM 665 O O . HIS A 1 83 ? 0.422 6.404 -4.218 1.00 82.69 83 HIS A O 1
ATOM 671 N N . PRO A 1 84 ? -0.080 5.078 -2.451 1.00 82.38 84 PRO A N 1
ATOM 672 C CA . PRO A 1 84 ? -1.498 5.384 -2.444 1.00 82.38 84 PRO A CA 1
ATOM 673 C C . PRO A 1 84 ? -1.731 6.877 -2.266 1.00 82.38 84 PRO A C 1
ATOM 675 O O . PRO A 1 84 ? -1.055 7.536 -1.463 1.00 82.38 84 PRO A O 1
ATOM 678 N N . THR A 1 85 ? -2.710 7.398 -3.001 1.00 80.69 85 THR A N 1
ATOM 679 C CA . THR A 1 85 ? -3.192 8.765 -2.828 1.00 80.69 85 THR A CA 1
ATOM 680 C C . THR A 1 85 ? -3.599 8.961 -1.366 1.00 80.69 85 THR A C 1
ATOM 682 O O . THR A 1 85 ? -4.397 8.177 -0.849 1.00 80.69 85 THR A O 1
ATOM 685 N N . PRO A 1 86 ? -3.067 9.977 -0.662 1.00 82.00 86 PRO A N 1
ATOM 686 C CA . PRO A 1 86 ? -3.474 10.241 0.711 1.00 82.00 86 PRO A CA 1
ATOM 687 C C . PRO A 1 86 ? -4.987 10.450 0.789 1.00 82.00 86 PRO A C 1
ATOM 689 O O . PRO A 1 86 ? -5.520 11.254 0.030 1.00 82.00 86 PRO A O 1
ATOM 692 N N . THR A 1 87 ? -5.669 9.798 1.734 1.00 80.94 87 THR A N 1
ATOM 693 C CA . THR A 1 87 ? -7.139 9.867 1.863 1.00 80.94 87 THR A CA 1
ATOM 694 C C . THR A 1 87 ? -7.642 11.306 1.926 1.00 80.94 87 THR A C 1
ATOM 696 O O . THR A 1 87 ? -8.533 11.670 1.183 1.00 80.94 87 THR A O 1
ATOM 699 N N . ARG A 1 88 ? -6.966 12.178 2.688 1.00 79.00 88 ARG A N 1
ATOM 700 C CA . ARG A 1 88 ? -7.304 13.613 2.752 1.00 79.00 88 ARG A CA 1
ATOM 701 C C . ARG A 1 88 ? -7.230 14.330 1.407 1.00 79.00 88 ARG A C 1
ATOM 703 O O . ARG A 1 88 ? -7.958 15.289 1.202 1.00 79.00 88 ARG A O 1
ATOM 710 N N . LEU A 1 89 ? -6.308 13.923 0.535 1.00 81.25 89 LEU A N 1
ATOM 711 C CA . LEU A 1 89 ? -6.203 14.485 -0.807 1.00 81.25 89 LEU A CA 1
ATOM 712 C C . LEU A 1 89 ? -7.312 13.932 -1.706 1.00 81.25 89 LEU A C 1
ATOM 714 O O . LEU A 1 89 ? -7.884 14.689 -2.476 1.00 81.25 89 LEU A O 1
ATOM 718 N N . ALA A 1 90 ? -7.637 12.643 -1.589 1.00 83.25 90 ALA A N 1
ATOM 719 C CA . ALA A 1 90 ? -8.779 12.065 -2.291 1.00 83.25 90 ALA A CA 1
ATOM 720 C C . ALA A 1 90 ? -10.090 12.752 -1.871 1.00 83.25 90 ALA A C 1
ATOM 722 O O . ALA A 1 90 ? -10.843 13.185 -2.734 1.00 83.25 90 ALA A O 1
ATOM 723 N N . ASP A 1 91 ? -10.302 12.953 -0.568 1.00 80.44 91 ASP A N 1
ATOM 724 C CA . ASP A 1 91 ? -11.447 13.686 -0.022 1.00 80.44 91 ASP A CA 1
ATOM 725 C C . ASP A 1 91 ? -11.462 15.142 -0.514 1.00 80.44 91 ASP A C 1
ATOM 727 O O . ASP A 1 91 ? -12.515 15.646 -0.895 1.00 80.44 91 ASP A O 1
ATOM 731 N N . ALA A 1 92 ? -10.287 15.792 -0.568 1.00 81.31 92 ALA A N 1
ATOM 732 C CA . ALA A 1 92 ? -10.110 17.131 -1.137 1.00 81.31 92 ALA A CA 1
ATOM 733 C C . ALA A 1 92 ? -10.620 17.229 -2.575 1.00 81.31 92 ALA A C 1
ATOM 735 O O . ALA A 1 92 ? -11.402 18.118 -2.896 1.00 81.31 92 ALA A O 1
ATOM 736 N N . ILE A 1 93 ? -10.189 16.292 -3.418 1.00 83.69 93 ILE A N 1
ATOM 737 C CA . ILE A 1 93 ? -10.576 16.229 -4.828 1.00 83.69 93 ILE A CA 1
ATOM 738 C C . ILE A 1 93 ? -12.071 15.927 -4.958 1.00 83.69 93 ILE A C 1
ATOM 740 O O . ILE A 1 93 ? -12.760 16.578 -5.732 1.00 83.69 93 ILE A O 1
ATOM 744 N N . ILE A 1 94 ? -12.588 14.962 -4.192 1.00 84.31 94 ILE A N 1
ATOM 745 C CA . ILE A 1 94 ? -14.001 14.572 -4.261 1.00 84.31 94 ILE A CA 1
ATOM 746 C C . ILE A 1 94 ? -14.904 15.743 -3.886 1.00 84.31 94 ILE A C 1
ATOM 748 O O . ILE A 1 94 ? -15.885 15.992 -4.579 1.00 84.31 94 ILE A O 1
ATOM 752 N N . ALA A 1 95 ? -14.593 16.474 -2.818 1.00 83.12 95 ALA A N 1
ATOM 753 C CA . ALA A 1 95 ? -15.442 17.590 -2.432 1.00 83.12 95 ALA A CA 1
ATOM 754 C C . ALA A 1 95 ? -15.324 18.781 -3.391 1.00 83.12 95 ALA A C 1
ATOM 756 O O . ALA A 1 95 ? -16.325 19.448 -3.629 1.00 83.12 95 ALA A O 1
ATOM 757 N N . ASP A 1 96 ? -14.144 19.017 -3.978 1.00 83.50 96 ASP A N 1
ATOM 758 C CA . ASP A 1 96 ? -13.975 20.015 -5.042 1.00 83.50 96 ASP A CA 1
ATOM 759 C C . ASP A 1 96 ? -14.865 19.680 -6.255 1.00 83.50 96 ASP A C 1
ATOM 761 O O . ASP A 1 96 ? -15.638 20.524 -6.713 1.00 83.50 96 ASP A O 1
ATOM 765 N N . GLU A 1 97 ? -14.874 18.415 -6.695 1.00 88.56 97 GLU A N 1
ATOM 766 C CA . GLU A 1 97 ? -15.753 17.923 -7.771 1.00 88.56 97 GLU A CA 1
ATOM 767 C C . GLU A 1 97 ? -17.245 18.000 -7.401 1.00 88.56 97 GLU A C 1
ATOM 769 O O . GLU A 1 97 ? -18.089 18.360 -8.227 1.00 88.56 97 GLU A O 1
ATOM 774 N N . LEU A 1 98 ? -17.592 17.705 -6.145 1.00 86.25 98 LEU A N 1
ATOM 775 C CA . LEU A 1 98 ? -18.959 17.835 -5.627 1.00 86.25 98 LEU 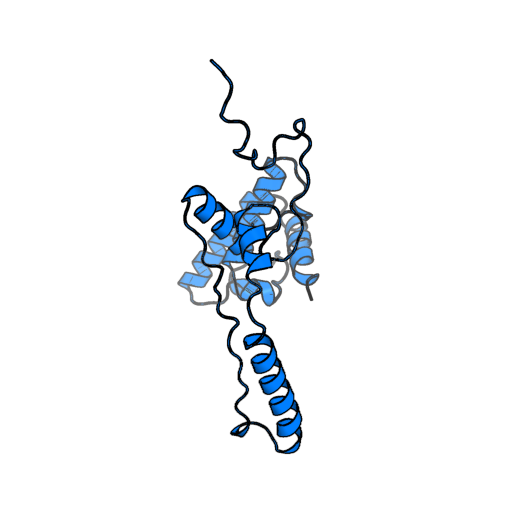A CA 1
ATOM 776 C C 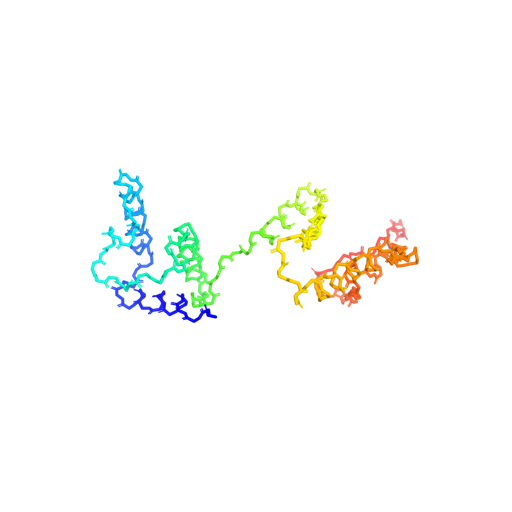. LEU A 1 98 ? -19.356 19.293 -5.340 1.00 86.25 98 LEU A C 1
ATOM 778 O O . LEU A 1 98 ? -20.527 19.557 -5.062 1.00 86.25 98 LEU A O 1
ATOM 782 N N . ARG A 1 99 ? -18.414 20.244 -5.453 1.00 74.25 99 ARG A N 1
ATOM 783 C CA . ARG A 1 99 ? -18.561 21.657 -5.058 1.00 74.25 99 ARG A CA 1
ATOM 784 C C . ARG A 1 99 ? -19.069 21.797 -3.620 1.00 74.25 99 ARG A C 1
ATOM 786 O O . ARG A 1 99 ? -19.805 22.731 -3.300 1.00 74.25 99 ARG A O 1
ATOM 793 N N . GLU A 1 100 ? -18.705 20.838 -2.779 1.00 71.19 100 GLU A N 1
ATOM 794 C CA . GLU A 1 100 ? -18.979 20.843 -1.354 1.00 71.19 100 GLU A CA 1
ATOM 795 C C . GLU A 1 100 ? -17.798 21.498 -0.642 1.00 71.19 100 GLU A C 1
ATOM 797 O O . GLU A 1 100 ? -16.644 21.102 -0.809 1.00 71.19 100 GLU A O 1
ATOM 802 N N . ASP A 1 101 ? -18.082 22.502 0.186 1.00 61.91 101 ASP A N 1
ATOM 803 C CA . ASP A 1 101 ? -17.063 23.067 1.058 1.00 61.91 101 ASP A CA 1
ATOM 804 C C . ASP A 1 101 ? -16.634 21.993 2.065 1.00 61.91 101 ASP A C 1
ATOM 806 O O . ASP A 1 101 ? -17.386 21.633 2.978 1.00 61.91 101 ASP A O 1
ATOM 810 N N . ILE A 1 102 ? -15.405 21.485 1.940 1.00 57.84 102 ILE A N 1
ATOM 811 C CA . ILE A 1 102 ? -14.821 20.660 2.998 1.00 57.84 102 ILE A CA 1
ATOM 812 C C . ILE A 1 102 ? -14.648 21.566 4.192 1.00 57.84 102 ILE A C 1
ATOM 814 O O . ILE A 1 102 ? -13.765 22.427 4.226 1.00 57.84 102 ILE A O 1
ATOM 818 N N . SER A 1 103 ? -15.471 21.346 5.209 1.00 55.25 103 SER A N 1
ATOM 819 C CA . SER A 1 103 ? -15.217 21.927 6.510 1.00 55.25 103 SER A CA 1
ATOM 820 C C . SER A 1 103 ? -13.895 21.354 7.023 1.00 55.25 103 SER A C 1
ATOM 822 O O . SER A 1 103 ? -13.841 20.285 7.626 1.00 55.25 103 SER A O 1
ATOM 824 N N . MET A 1 104 ? -12.798 22.081 6.795 1.00 53.09 104 MET A N 1
ATOM 825 C CA . MET A 1 104 ? -11.500 21.807 7.414 1.00 53.09 104 MET A CA 1
ATOM 826 C C . MET A 1 104 ? -11.522 22.088 8.926 1.00 53.09 104 MET A C 1
ATOM 828 O O . MET A 1 104 ? -10.475 22.031 9.569 1.00 53.09 104 MET A O 1
ATOM 832 N N . ASN A 1 105 ? -12.703 22.342 9.506 1.00 48.09 105 ASN A N 1
ATOM 833 C CA . ASN A 1 105 ? -12.951 22.362 10.941 1.00 48.09 105 ASN A CA 1
ATOM 834 C C . ASN A 1 105 ? -12.870 20.938 11.510 1.00 48.09 105 ASN A C 1
ATOM 836 O O . ASN A 1 105 ? -13.788 20.444 12.161 1.00 48.09 105 ASN A O 1
ATOM 840 N N . ALA A 1 106 ? -11.729 20.274 11.337 1.00 46.69 106 ALA A N 1
ATOM 841 C CA . ALA A 1 106 ? -11.24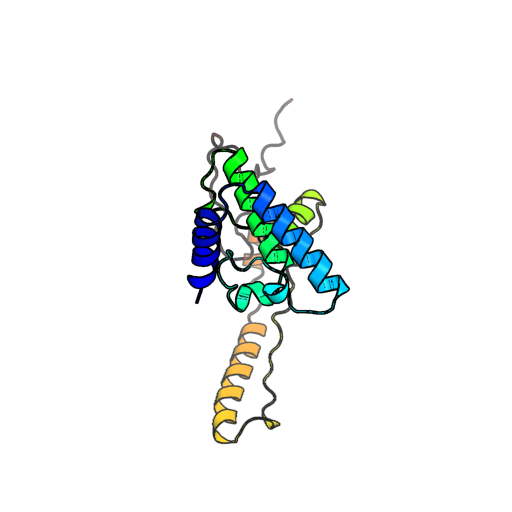2 19.482 12.444 1.00 46.69 106 ALA A CA 1
ATOM 842 C C . ALA A 1 106 ? -10.913 20.502 13.538 1.00 46.69 106 ALA A C 1
ATOM 844 O O . ALA A 1 106 ? -9.815 21.058 13.552 1.00 46.69 106 ALA A O 1
ATOM 845 N N . GLU A 1 107 ? -11.898 20.794 14.397 1.00 51.09 107 GLU A N 1
ATOM 846 C CA . GLU A 1 107 ? -11.660 21.408 15.703 1.00 51.09 107 GLU A CA 1
ATOM 847 C C . GLU A 1 107 ? -10.364 20.784 16.237 1.00 51.09 107 GLU A C 1
ATOM 849 O O . GLU A 1 107 ? -10.296 19.547 16.327 1.00 51.09 107 GLU A O 1
ATOM 854 N N . PRO A 1 108 ? -9.297 21.572 16.476 1.00 49.94 108 PRO A N 1
ATOM 855 C CA . PRO A 1 108 ? -8.051 21.015 16.969 1.00 49.94 108 PRO A CA 1
ATOM 856 C C . PRO A 1 108 ? -8.408 20.206 18.205 1.00 49.94 108 PRO A C 1
ATOM 858 O O . PRO A 1 108 ? -9.025 20.743 19.122 1.00 49.94 108 PRO A O 1
ATOM 861 N N . VAL A 1 109 ? -8.113 18.900 18.176 1.00 51.84 109 VAL A N 1
ATOM 862 C CA . VAL A 1 109 ? -8.515 17.964 19.229 1.00 51.84 109 VAL A CA 1
ATOM 863 C C . VAL A 1 109 ? -8.103 18.588 20.555 1.00 51.84 109 VAL A C 1
ATOM 865 O O . VAL A 1 109 ? -6.909 18.728 20.823 1.00 51.84 109 VAL A O 1
ATOM 868 N N . GLN A 1 110 ? -9.085 19.056 21.327 1.00 53.44 110 GLN A N 1
ATOM 869 C CA . GLN A 1 110 ? -8.845 19.860 22.517 1.00 53.44 110 GLN A CA 1
ATOM 870 C C . GLN A 1 110 ? -8.266 18.944 23.593 1.00 53.44 110 GLN A C 1
ATOM 872 O O . GLN A 1 110 ? -8.982 18.364 24.407 1.00 53.44 110 GLN A O 1
ATOM 877 N N . SER A 1 111 ? -6.951 18.749 23.574 1.00 56.91 111 SER A N 1
ATOM 878 C CA . SER A 1 111 ? -6.257 17.902 24.533 1.00 56.91 111 SER A CA 1
ATOM 879 C C . SER A 1 111 ? -5.964 18.693 25.807 1.00 56.91 111 SER A C 1
ATOM 881 O O . SER A 1 111 ? -4.805 18.881 26.171 1.00 56.91 111 SER A O 1
ATOM 883 N N . ASN A 1 112 ? -7.005 19.165 26.493 1.00 63.12 112 ASN A N 1
ATOM 884 C CA . ASN A 1 112 ? -6.840 19.707 27.837 1.00 63.12 112 ASN A CA 1
ATOM 885 C C . ASN A 1 112 ? -6.422 18.566 28.768 1.00 63.12 112 ASN A C 1
ATOM 887 O O . ASN A 1 112 ? -7.193 17.643 29.047 1.00 63.12 112 ASN A O 1
ATOM 891 N N . VAL A 1 113 ? -5.173 18.597 29.231 1.00 68.81 113 VAL A N 1
ATOM 892 C CA . VAL A 1 113 ? -4.638 17.539 30.090 1.00 68.81 113 VAL A CA 1
ATOM 893 C C . VAL A 1 113 ? -5.262 17.668 31.479 1.00 68.81 113 VAL A C 1
ATOM 895 O O . VAL A 1 113 ? -5.125 18.701 32.138 1.00 68.81 113 VAL A O 1
ATOM 898 N N . ASN A 1 114 ? -5.940 16.615 31.950 1.00 71.44 114 ASN A N 1
ATOM 899 C CA . ASN A 1 114 ? -6.529 16.599 33.288 1.00 71.44 114 ASN A CA 1
ATOM 900 C C . ASN A 1 114 ? -5.424 16.603 34.359 1.00 71.44 114 ASN A C 1
ATOM 902 O O . ASN A 1 114 ? -4.798 15.583 34.655 1.00 71.44 114 ASN A O 1
ATOM 906 N N . LEU A 1 115 ? -5.220 17.766 34.978 1.00 66.94 115 LEU A N 1
ATOM 907 C CA . LEU A 1 115 ? -4.191 18.023 35.988 1.00 66.94 115 LEU A CA 1
ATOM 908 C C . LEU A 1 115 ? -4.305 17.119 37.228 1.00 66.94 115 LEU A C 1
ATOM 910 O O . LEU A 1 115 ? -3.319 16.940 37.949 1.00 66.94 115 LEU A O 1
ATOM 914 N N . ALA A 1 116 ? -5.480 16.539 37.497 1.00 72.50 116 ALA A N 1
ATOM 915 C CA . ALA A 1 116 ? -5.695 15.626 38.618 1.00 72.50 116 ALA A CA 1
ATOM 916 C C . ALA A 1 116 ? -5.025 14.256 38.414 1.00 72.50 116 ALA A C 1
ATOM 918 O O . ALA A 1 116 ? -4.661 13.618 39.397 1.00 72.50 116 ALA A O 1
ATOM 919 N N . ALA A 1 117 ? -4.817 13.840 37.160 1.00 76.69 117 ALA A N 1
ATOM 920 C CA . ALA A 1 117 ? -4.192 12.563 36.809 1.00 76.69 117 ALA A CA 1
ATOM 921 C C . ALA A 1 117 ? -2.654 12.628 36.761 1.00 76.69 117 ALA A C 1
ATOM 923 O O . ALA A 1 117 ? -1.994 11.595 36.655 1.00 76.69 117 ALA A O 1
ATOM 924 N N . LEU A 1 118 ? -2.074 13.831 36.837 1.00 73.88 118 LEU A N 1
ATOM 925 C CA . LEU A 1 118 ? -0.630 14.035 36.772 1.00 73.88 118 LEU A CA 1
ATOM 926 C C . LEU A 1 118 ? 0.010 14.096 38.168 1.00 73.88 118 LEU A C 1
ATOM 928 O O . LEU A 1 118 ? -0.551 14.722 39.077 1.00 73.88 118 LEU A O 1
ATOM 932 N N . PRO A 1 119 ? 1.219 13.527 38.339 1.00 76.19 119 PRO A N 1
ATOM 933 C CA . PRO A 1 119 ? 2.008 13.713 39.550 1.00 76.19 119 PRO A CA 1
ATOM 934 C C . PRO A 1 119 ? 2.290 15.205 39.817 1.00 76.19 119 PRO A C 1
ATOM 936 O O . PRO A 1 119 ? 2.453 15.972 38.861 1.00 76.19 119 PRO A O 1
ATOM 939 N N . PRO A 1 120 ? 2.429 15.636 41.089 1.00 72.69 120 PRO A N 1
ATOM 940 C CA . PRO A 1 120 ? 2.571 17.051 41.453 1.00 72.69 120 PRO A CA 1
ATOM 941 C C . PRO A 1 120 ? 3.691 17.792 40.710 1.00 72.69 120 PRO A C 1
ATOM 943 O O . PRO A 1 120 ? 3.529 18.959 40.365 1.00 72.69 120 PRO A O 1
ATOM 946 N N . ALA A 1 121 ? 4.795 17.101 40.405 1.00 75.12 121 ALA A N 1
ATOM 947 C CA . ALA A 1 121 ? 5.943 17.664 39.695 1.00 75.12 121 ALA A CA 1
ATOM 948 C C . ALA A 1 121 ? 5.647 18.064 38.234 1.00 75.12 121 ALA A C 1
ATOM 950 O O . ALA A 1 121 ? 6.276 18.978 37.715 1.00 75.12 121 ALA A O 1
ATOM 951 N N . PHE A 1 122 ? 4.676 17.421 37.577 1.00 77.19 122 PHE A N 1
ATOM 952 C CA . PHE A 1 122 ? 4.333 17.667 36.167 1.00 77.19 122 PHE A CA 1
ATOM 953 C C . PHE A 1 122 ? 3.165 18.646 35.999 1.00 77.19 122 PHE A C 1
ATOM 955 O O . PHE A 1 122 ? 2.897 19.129 34.898 1.00 77.19 122 PHE A O 1
ATOM 962 N N . ARG A 1 123 ? 2.471 18.966 37.096 1.00 81.38 123 ARG A N 1
ATOM 963 C CA . ARG A 1 123 ? 1.241 19.762 37.081 1.00 81.38 123 ARG A CA 1
ATOM 964 C C 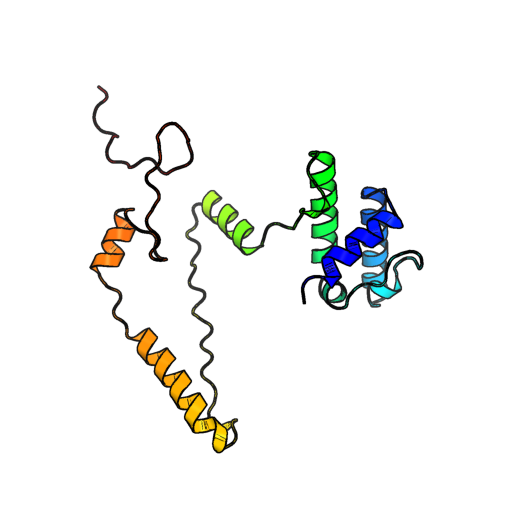. ARG A 1 123 ? 1.486 21.206 36.627 1.00 81.38 123 ARG A C 1
ATOM 966 O O . ARG A 1 123 ? 0.694 21.729 35.853 1.00 81.38 123 ARG A O 1
ATOM 973 N N . ALA A 1 124 ? 2.606 21.809 37.032 1.00 76.62 124 ALA A N 1
ATOM 974 C CA . ALA A 1 124 ? 2.977 23.170 36.633 1.00 76.62 124 ALA A CA 1
ATOM 975 C C . ALA A 1 124 ? 3.264 23.289 35.124 1.00 76.62 124 ALA A C 1
ATOM 977 O O . ALA A 1 124 ? 2.879 24.267 34.487 1.00 76.62 124 ALA A O 1
ATOM 978 N N . GLN A 1 125 ? 3.899 22.272 34.534 1.00 73.38 125 GLN A N 1
ATOM 979 C CA . GLN A 1 125 ? 4.217 22.270 33.106 1.00 73.38 125 GLN A CA 1
ATOM 980 C C . GLN A 1 125 ? 2.969 22.029 32.247 1.00 73.38 125 GLN A C 1
ATOM 982 O O . GLN A 1 125 ? 2.782 22.704 31.239 1.00 73.38 125 GLN A O 1
ATOM 987 N N . ALA A 1 126 ? 2.077 21.135 32.683 1.00 77.50 126 ALA A N 1
ATOM 988 C CA . ALA A 1 126 ? 0.792 20.916 32.021 1.00 77.50 126 ALA A CA 1
ATOM 989 C C . ALA A 1 126 ? -0.135 22.145 32.110 1.00 77.50 126 ALA A C 1
ATOM 991 O O . ALA A 1 126 ? -0.819 22.466 31.144 1.00 77.50 126 ALA A O 1
ATOM 992 N N . GLN A 1 127 ? -0.114 22.879 33.229 1.00 77.12 127 GLN A N 1
ATOM 993 C CA . GLN A 1 127 ? -0.837 24.151 33.358 1.00 77.12 127 GLN A CA 1
ATOM 994 C C . GLN A 1 127 ? -0.347 25.197 32.352 1.00 77.12 127 GLN A C 1
ATOM 996 O O . GLN A 1 127 ? -1.166 25.831 31.693 1.00 77.12 127 GLN A O 1
ATOM 1001 N N . ALA A 1 128 ? 0.970 25.352 32.190 1.00 77.38 128 ALA A N 1
ATOM 1002 C CA . ALA A 1 128 ? 1.533 26.293 31.221 1.00 77.38 128 ALA A CA 1
ATOM 1003 C C . ALA A 1 128 ? 1.125 25.963 29.772 1.00 77.38 128 ALA A C 1
ATOM 1005 O O . ALA A 1 128 ? 0.820 26.872 29.003 1.00 77.38 128 ALA A O 1
ATOM 1006 N N . MET A 1 129 ? 1.068 24.673 29.420 1.00 73.62 129 MET A N 1
ATOM 1007 C CA . MET A 1 129 ? 0.628 24.218 28.095 1.00 73.62 129 MET A CA 1
ATOM 1008 C C . MET A 1 129 ? -0.859 24.500 27.846 1.00 73.62 129 MET A C 1
ATOM 1010 O O . MET A 1 129 ? -1.199 25.015 26.783 1.00 73.62 129 MET A O 1
ATOM 1014 N N . ASN A 1 130 ? -1.727 24.235 28.831 1.00 75.56 130 ASN A N 1
ATOM 1015 C CA . ASN A 1 130 ? -3.154 24.554 28.721 1.00 75.56 130 ASN A CA 1
ATOM 1016 C C . ASN A 1 130 ? -3.365 26.077 28.548 1.00 75.56 130 ASN A C 1
ATOM 1018 O O . ASN A 1 130 ? -4.101 26.499 27.663 1.00 75.56 130 ASN A O 1
ATOM 1022 N N . HIS A 1 131 ? -2.646 26.915 29.310 1.00 70.56 131 HIS A N 1
ATOM 1023 C CA . HIS A 1 131 ? -2.737 28.380 29.188 1.00 70.56 131 HIS A CA 1
ATOM 1024 C C . HIS A 1 131 ? -2.265 28.922 27.829 1.00 70.56 131 HIS A C 1
ATOM 1026 O O . HIS A 1 131 ? -2.833 29.888 27.323 1.00 70.56 131 HIS A O 1
ATOM 1032 N N . GLN A 1 132 ? -1.236 28.323 27.225 1.00 66.94 132 GLN A N 1
ATOM 1033 C CA . GLN A 1 132 ? -0.784 28.701 25.881 1.00 66.94 132 GLN A CA 1
ATOM 1034 C C . GLN A 1 132 ? -1.813 28.349 24.801 1.00 66.94 132 GLN A C 1
ATOM 1036 O O . GLN A 1 132 ? -1.968 29.110 23.848 1.00 66.94 132 GLN A O 1
ATOM 1041 N N . GLN A 1 133 ? -2.520 27.225 24.948 1.00 61.56 133 GLN A N 1
ATOM 1042 C CA . GLN A 1 133 ? -3.609 26.860 24.041 1.00 61.56 133 GLN A CA 1
ATOM 1043 C C . GLN A 1 133 ? -4.800 27.816 24.164 1.00 61.56 133 GLN A C 1
ATOM 1045 O O . GLN A 1 133 ? -5.357 28.204 23.140 1.00 61.56 133 GLN A O 1
ATOM 1050 N N . ASP A 1 134 ? -5.147 28.249 25.378 1.00 61.62 134 ASP A N 1
ATOM 1051 C CA . ASP A 1 134 ? -6.213 29.236 25.586 1.00 61.62 134 ASP A CA 1
ATOM 1052 C C . ASP A 1 134 ? -5.848 30.613 24.997 1.00 61.62 134 ASP A C 1
ATOM 1054 O O . ASP A 1 134 ? -6.664 31.227 24.319 1.00 61.62 134 ASP A O 1
ATOM 1058 N N . ALA A 1 135 ? -4.599 31.069 25.154 1.00 59.66 135 ALA A N 1
ATOM 1059 C CA . ALA A 1 135 ? -4.144 32.344 24.587 1.00 59.66 135 ALA A CA 1
ATOM 1060 C C . ALA A 1 135 ? -4.101 32.356 23.046 1.00 59.66 135 ALA A C 1
ATOM 1062 O O . ALA A 1 135 ? -4.329 33.393 22.431 1.00 59.66 135 ALA A O 1
ATOM 1063 N N . ALA A 1 136 ? -3.828 31.211 22.409 1.00 58.62 136 ALA A N 1
ATOM 1064 C CA . ALA A 1 136 ? -3.929 31.068 20.955 1.00 58.62 136 ALA A CA 1
ATOM 1065 C C . ALA A 1 136 ? -5.387 31.071 20.458 1.00 58.62 136 ALA A C 1
ATOM 1067 O O . ALA A 1 136 ? -5.630 31.338 19.284 1.00 58.62 136 ALA A O 1
ATOM 1068 N N . ARG A 1 137 ? -6.347 30.775 21.344 1.00 54.88 137 ARG A N 1
ATOM 1069 C CA . ARG A 1 137 ? -7.788 30.761 21.060 1.00 54.88 137 ARG A CA 1
ATOM 1070 C C . ARG A 1 137 ? -8.395 32.165 21.020 1.00 54.88 137 ARG A C 1
ATOM 1072 O O . ARG A 1 137 ? -9.323 32.387 20.254 1.00 54.88 137 ARG A O 1
ATOM 1079 N N . ASP A 1 138 ? -7.849 33.082 21.819 1.00 51.72 138 ASP A N 1
ATOM 1080 C CA . ASP A 1 138 ? -8.301 34.476 21.943 1.00 51.72 138 ASP A CA 1
ATOM 1081 C C . ASP A 1 138 ? -7.574 35.446 20.990 1.00 51.72 138 ASP A C 1
ATOM 1083 O O . ASP A 1 138 ? -7.781 36.658 21.062 1.00 51.72 138 ASP A O 1
ATOM 1087 N N . ALA A 1 139 ? -6.719 34.950 20.089 1.00 54.16 139 ALA A N 1
ATOM 1088 C CA . ALA A 1 139 ? -6.195 35.777 19.009 1.00 54.16 139 ALA A CA 1
ATOM 1089 C C . ALA A 1 139 ? -7.355 36.132 18.063 1.00 54.16 139 ALA A C 1
ATOM 1091 O O . ALA A 1 139 ? -7.809 35.283 17.296 1.00 54.16 139 ALA A O 1
ATOM 1092 N N . GLU A 1 140 ? -7.856 37.368 18.170 1.00 52.34 140 GLU A N 1
ATOM 1093 C CA . GLU A 1 140 ? -8.882 37.931 17.289 1.00 52.34 140 GLU A CA 1
ATOM 1094 C C . GLU A 1 140 ? -8.558 37.600 15.829 1.00 52.34 140 GLU A C 1
ATOM 1096 O O . GLU A 1 140 ? -7.459 37.865 15.336 1.00 52.34 140 GLU A O 1
ATOM 1101 N N . ILE A 1 141 ? -9.528 36.991 15.147 1.00 56.28 141 ILE A N 1
ATOM 1102 C CA . ILE A 1 141 ? -9.476 36.793 13.704 1.00 56.28 141 ILE A CA 1
ATOM 1103 C C . ILE A 1 141 ? -9.464 38.191 13.087 1.00 56.28 141 ILE A C 1
ATOM 1105 O O . ILE A 1 141 ? -10.459 38.909 13.148 1.00 56.28 141 ILE A O 1
ATOM 1109 N N . ASP A 1 142 ? -8.318 38.581 12.542 1.00 61.81 142 ASP A N 1
ATOM 1110 C CA . ASP A 1 142 ? -8.128 39.875 11.904 1.00 61.81 142 ASP A CA 1
ATOM 1111 C C . ASP A 1 142 ? -9.069 40.017 10.694 1.00 61.81 142 ASP A C 1
ATOM 1113 O O . ASP A 1 142 ? -8.931 39.316 9.685 1.00 61.81 142 ASP A O 1
ATOM 1117 N N . GLU A 1 143 ? -10.051 40.918 10.804 1.00 63.91 143 GLU A N 1
ATOM 1118 C CA . GLU A 1 143 ? -11.061 41.170 9.769 1.00 63.91 143 GLU A CA 1
ATOM 1119 C C . GLU A 1 143 ? -10.439 41.598 8.430 1.00 63.91 143 GLU A C 1
ATOM 1121 O O . GLU A 1 143 ? -11.046 41.395 7.375 1.00 63.91 143 GLU A O 1
ATOM 1126 N N . GLU A 1 144 ? -9.240 42.189 8.450 1.00 63.81 144 GLU A N 1
ATOM 1127 C CA . GLU A 1 144 ? -8.494 42.554 7.244 1.00 63.81 144 GLU A CA 1
ATOM 1128 C C . GLU A 1 144 ? -8.020 41.299 6.497 1.00 63.81 144 GLU A C 1
ATOM 1130 O O . GLU A 1 144 ? -8.228 41.176 5.286 1.00 63.81 144 GLU A O 1
ATOM 1135 N N . THR A 1 145 ? -7.509 40.308 7.231 1.00 62.84 145 THR A N 1
ATOM 1136 C CA . THR A 1 145 ? -7.053 39.029 6.675 1.00 62.84 145 THR A CA 1
ATOM 1137 C C . THR A 1 145 ? -8.206 38.224 6.052 1.00 62.84 145 THR A C 1
ATOM 1139 O O . THR A 1 145 ? -8.048 37.667 4.965 1.00 62.84 145 THR A O 1
ATOM 1142 N N . GLU A 1 146 ? -9.389 38.188 6.675 1.00 67.31 146 GLU A N 1
ATOM 1143 C CA . GLU A 1 146 ? -10.567 37.494 6.113 1.00 67.31 146 GLU A CA 1
ATOM 1144 C C . GLU A 1 146 ? -11.074 38.157 4.817 1.00 67.31 146 GLU A C 1
ATOM 1146 O O . GLU A 1 146 ? -11.476 37.465 3.876 1.00 67.31 146 GLU A O 1
ATOM 1151 N N . ARG A 1 147 ? -10.985 39.491 4.702 1.00 69.38 147 ARG A N 1
ATOM 1152 C CA . ARG A 1 147 ? -11.325 40.205 3.456 1.00 69.38 147 ARG A CA 1
ATOM 1153 C C . ARG A 1 147 ? -10.333 39.908 2.334 1.00 69.38 147 ARG A C 1
ATOM 1155 O O . ARG A 1 147 ? -10.751 39.727 1.196 1.00 69.38 147 ARG A O 1
ATOM 1162 N N . GLU A 1 148 ? -9.038 39.808 2.632 1.00 64.88 148 GLU A N 1
ATOM 1163 C CA . GLU A 1 148 ? -8.022 39.432 1.637 1.00 64.88 148 GLU A CA 1
ATOM 1164 C C . GLU A 1 148 ? -8.193 37.999 1.110 1.00 64.88 148 GLU A C 1
ATOM 1166 O O . GLU A 1 148 ? -7.886 37.728 -0.057 1.00 64.88 148 GLU A O 1
ATOM 1171 N N . ILE A 1 149 ? -8.686 37.088 1.955 1.00 65.44 149 ILE A N 1
ATOM 1172 C CA . ILE A 1 149 ? -9.021 35.713 1.567 1.00 65.44 149 ILE A CA 1
ATOM 1173 C C . ILE A 1 149 ? -10.255 35.705 0.658 1.00 65.44 149 ILE A C 1
ATOM 1175 O O . ILE A 1 149 ? -10.229 35.055 -0.387 1.00 65.44 149 ILE A O 1
ATOM 1179 N N . ALA A 1 150 ? -11.300 36.466 1.003 1.00 68.62 150 ALA A N 1
ATOM 1180 C CA . ALA A 1 150 ? -12.500 36.605 0.174 1.00 68.62 150 ALA A CA 1
ATOM 1181 C C . ALA A 1 150 ? -12.202 37.238 -1.199 1.00 68.62 150 ALA A C 1
ATOM 1183 O O . ALA A 1 150 ? -12.748 36.809 -2.213 1.00 68.62 150 ALA A O 1
ATOM 1184 N N . ASP A 1 151 ? -11.282 38.204 -1.241 1.00 71.81 151 ASP A N 1
ATOM 1185 C CA . ASP A 1 151 ? -10.792 38.839 -2.470 1.00 71.81 151 ASP A CA 1
ATOM 1186 C C . ASP A 1 151 ? -9.838 37.945 -3.290 1.00 71.81 151 ASP A C 1
ATOM 1188 O O . ASP A 1 151 ? -9.372 38.357 -4.355 1.00 71.81 151 ASP A O 1
ATOM 1192 N N . GLY A 1 152 ? -9.495 36.744 -2.807 1.00 65.06 152 GLY A N 1
ATOM 1193 C CA . GLY A 1 152 ? -8.598 35.821 -3.505 1.00 65.06 152 GLY A CA 1
ATOM 1194 C C . GLY A 1 152 ? -7.161 36.338 -3.633 1.00 65.06 152 GLY A C 1
ATOM 1195 O O . GLY A 1 152 ? -6.465 36.001 -4.588 1.00 65.06 152 GLY A O 1
ATOM 1196 N N . LYS A 1 153 ? -6.701 37.171 -2.692 1.00 62.97 153 LYS A N 1
ATOM 1197 C CA . LYS A 1 153 ? -5.316 37.683 -2.643 1.00 62.97 153 LYS A CA 1
ATOM 1198 C C . LYS A 1 153 ? -4.410 36.794 -1.791 1.00 62.97 153 LYS A C 1
ATOM 1200 O O . LYS A 1 153 ? -3.196 36.747 -2.006 1.00 62.97 153 LYS A O 1
ATOM 1205 N N . ARG A 1 154 ? -4.991 36.065 -0.835 1.00 60.22 154 ARG A N 1
ATOM 1206 C CA . ARG A 1 154 ? -4.267 35.240 0.136 1.00 60.22 154 ARG A CA 1
ATOM 1207 C C . ARG A 1 154 ? -5.030 33.959 0.455 1.00 60.22 154 ARG A C 1
ATOM 1209 O O . ARG A 1 154 ? -6.252 33.952 0.506 1.00 60.22 154 ARG A O 1
ATOM 1216 N N . THR A 1 155 ? -4.313 32.864 0.692 1.00 62.22 155 THR A N 1
ATOM 1217 C CA . THR A 1 155 ? -4.927 31.633 1.216 1.00 62.22 155 THR A CA 1
ATOM 1218 C C . THR A 1 155 ? -5.130 31.729 2.728 1.00 62.22 155 THR A C 1
ATOM 1220 O O . THR A 1 155 ? -4.365 32.398 3.423 1.00 62.22 155 THR A O 1
ATOM 1223 N N . ARG A 1 156 ? -6.113 30.998 3.269 1.00 59.75 156 ARG A N 1
ATOM 1224 C CA . ARG A 1 156 ? -6.407 30.934 4.717 1.00 59.75 156 ARG A CA 1
ATOM 1225 C C . ARG A 1 156 ? -5.226 30.435 5.566 1.00 59.75 156 ARG A C 1
ATOM 1227 O O . ARG A 1 156 ? -5.153 30.706 6.757 1.00 59.75 156 ARG A O 1
ATOM 1234 N N . THR A 1 157 ? -4.259 29.759 4.944 1.00 60.50 157 THR A N 1
ATOM 1235 C CA . THR A 1 157 ? -2.992 29.324 5.556 1.00 60.50 157 THR A CA 1
ATOM 1236 C C . THR A 1 157 ? -1.900 30.402 5.535 1.00 60.50 157 THR A C 1
ATOM 1238 O O . THR A 1 157 ? -0.767 30.142 5.932 1.00 60.50 157 THR A O 1
ATOM 1241 N N . GLY A 1 158 ? -2.205 31.603 5.039 1.00 54.53 158 GLY A N 1
ATOM 1242 C CA . GLY A 1 158 ? -1.291 32.736 4.968 1.00 54.53 158 GLY A CA 1
ATOM 1243 C C . GLY A 1 158 ? -0.328 32.719 3.777 1.00 54.53 158 GLY A C 1
ATOM 1244 O O . GLY A 1 158 ? 0.496 33.629 3.681 1.00 54.53 158 GLY A O 1
ATOM 1245 N N . VAL A 1 159 ? -0.432 31.733 2.877 1.00 58.28 159 VAL A N 1
ATOM 1246 C CA . VAL A 1 159 ? 0.423 31.592 1.688 1.00 58.28 159 VAL A CA 1
ATOM 1247 C C . VAL A 1 159 ? -0.106 32.511 0.574 1.00 58.28 159 VAL A C 1
ATOM 1249 O O . VAL A 1 159 ? -1.303 32.439 0.265 1.00 58.28 159 VAL A O 1
ATOM 1252 N N . PRO A 1 160 ? 0.733 33.377 -0.026 1.00 57.28 160 PRO A N 1
ATOM 1253 C CA . PRO A 1 160 ? 0.335 34.195 -1.169 1.00 57.28 160 PRO A CA 1
ATOM 1254 C C . PRO A 1 160 ? -0.064 33.307 -2.346 1.00 57.28 160 PRO A C 1
ATOM 1256 O O . PRO A 1 160 ? 0.630 32.332 -2.645 1.00 57.28 160 PRO A O 1
ATOM 1259 N N . LEU A 1 161 ? -1.162 33.642 -3.023 1.00 56.31 161 LEU A N 1
ATOM 1260 C CA . LEU A 1 161 ? -1.528 32.942 -4.249 1.00 56.31 161 LEU A CA 1
ATOM 1261 C C . LEU A 1 161 ? -0.488 33.269 -5.335 1.00 56.31 161 LEU A C 1
ATOM 1263 O O . LEU A 1 161 ? -0.156 34.443 -5.525 1.00 56.31 161 LEU A O 1
ATOM 1267 N N . PRO A 1 162 ? 0.082 32.262 -6.017 1.00 58.56 162 PRO A N 1
ATOM 1268 C CA . PRO A 1 162 ? 1.077 32.508 -7.048 1.00 58.56 162 PRO A CA 1
ATOM 1269 C C . PRO A 1 162 ? 0.456 33.314 -8.196 1.00 58.56 162 PRO A C 1
ATOM 1271 O O . PRO A 1 162 ? -0.634 33.002 -8.671 1.00 58.56 162 PRO A O 1
ATOM 1274 N N . PHE A 1 163 ? 1.164 34.347 -8.655 1.00 50.59 163 PHE A N 1
ATOM 1275 C CA . PHE A 1 163 ? 0.789 35.108 -9.846 1.00 50.59 163 PHE A CA 1
ATOM 1276 C C . PHE A 1 163 ? 0.968 34.191 -11.066 1.00 50.59 163 PHE A C 1
ATOM 1278 O O . PHE A 1 163 ? 2.097 33.856 -11.426 1.00 50.59 163 PHE A O 1
ATOM 1285 N N . ALA A 1 164 ? -0.128 33.708 -11.649 1.00 51.88 164 ALA A N 1
ATOM 1286 C CA . ALA A 1 164 ? -0.071 32.766 -12.762 1.00 51.88 164 ALA A CA 1
ATOM 1287 C C . ALA A 1 164 ? 0.260 33.482 -14.086 1.00 51.88 164 ALA A C 1
ATOM 1289 O O . ALA A 1 164 ? -0.368 34.478 -14.444 1.00 51.88 164 ALA A O 1
ATOM 1290 N N . ASP A 1 165 ? 1.237 32.946 -14.819 1.00 47.44 165 ASP A N 1
ATOM 1291 C CA . ASP A 1 165 ? 1.474 33.230 -16.236 1.00 47.44 165 ASP A CA 1
ATOM 1292 C C . ASP A 1 165 ? 0.318 32.620 -17.061 1.00 47.44 165 ASP A C 1
ATOM 1294 O O . ASP A 1 165 ? 0.076 31.414 -16.939 1.00 47.44 165 ASP A O 1
ATOM 1298 N N . PRO A 1 166 ? -0.391 33.394 -17.909 1.00 51.88 166 PRO A N 1
ATOM 1299 C CA . PRO A 1 166 ? -1.470 32.883 -18.759 1.00 51.88 166 PRO A CA 1
ATOM 1300 C C . PRO A 1 166 ? -1.073 31.709 -19.673 1.00 51.88 166 PRO A C 1
ATOM 1302 O O . PRO A 1 166 ? -1.954 31.025 -20.190 1.00 51.88 166 PRO A O 1
ATOM 1305 N N . ALA A 1 167 ? 0.224 31.467 -19.898 1.00 55.56 167 ALA A N 1
ATOM 1306 C CA . ALA A 1 167 ? 0.714 30.370 -20.732 1.00 55.56 167 ALA A CA 1
ATOM 1307 C C . ALA A 1 167 ? 0.704 28.987 -20.046 1.00 55.56 167 ALA A C 1
ATOM 1309 O O . ALA A 1 167 ? 0.796 27.968 -20.732 1.00 55.56 167 ALA A O 1
ATOM 1310 N N . VAL A 1 168 ? 0.572 28.919 -18.716 1.00 52.19 168 VAL A N 1
ATOM 1311 C CA . VAL A 1 168 ? 0.499 27.660 -17.957 1.00 52.19 168 VAL A CA 1
ATOM 1312 C C . VAL A 1 168 ? -0.879 27.597 -17.307 1.00 52.19 168 VAL A C 1
ATOM 1314 O O . VAL A 1 168 ? -1.079 28.097 -16.205 1.00 52.19 168 VAL A O 1
ATOM 1317 N N . GLY A 1 169 ? -1.853 27.040 -18.031 1.00 45.81 169 GLY A N 1
ATOM 1318 C CA . GLY A 1 169 ? -3.275 26.978 -17.664 1.00 45.81 169 GLY A CA 1
ATOM 1319 C C . GLY A 1 169 ? -3.588 26.149 -16.413 1.00 45.81 169 GLY A C 1
ATOM 1320 O O . GLY A 1 169 ? -4.238 25.115 -16.506 1.00 45.81 169 GLY A O 1
ATOM 1321 N N . GLY A 1 170 ? -3.134 26.605 -15.247 1.00 51.12 170 GLY A N 1
ATOM 1322 C CA . GLY A 1 170 ? -3.315 25.952 -13.951 1.00 51.12 170 GLY A CA 1
ATOM 1323 C C . GLY A 1 170 ? -3.538 26.943 -12.808 1.00 51.12 170 GLY A C 1
ATOM 1324 O O . GLY A 1 170 ? -2.999 26.748 -11.723 1.00 51.12 170 GLY A O 1
ATOM 1325 N N . GLY A 1 171 ? -4.291 28.021 -13.045 1.00 47.97 171 GLY A N 1
ATOM 1326 C CA . GLY A 1 171 ? -4.666 28.985 -12.009 1.00 47.97 171 GLY A CA 1
ATOM 1327 C C . GLY A 1 171 ? -6.083 29.534 -12.212 1.00 47.97 171 GLY A C 1
ATOM 1328 O O . GLY A 1 171 ? -6.550 29.594 -13.352 1.00 47.97 171 GLY A O 1
ATOM 1329 N N . PRO A 1 172 ? -6.786 29.923 -11.131 1.00 48.12 172 PRO A N 1
ATOM 1330 C CA . PRO A 1 172 ? -8.113 30.516 -11.228 1.00 48.12 172 PRO A CA 1
ATOM 1331 C C . PRO A 1 172 ? -8.041 31.856 -11.971 1.00 48.12 172 PRO A C 1
ATOM 1333 O O . PRO A 1 172 ? -7.213 32.715 -11.669 1.00 48.12 172 PRO A O 1
ATOM 1336 N N . ILE A 1 173 ? -8.913 32.025 -12.963 1.00 50.56 173 ILE A N 1
ATOM 1337 C CA . ILE A 1 173 ? -9.033 33.254 -13.750 1.00 50.56 173 ILE A CA 1
ATOM 1338 C C . ILE A 1 173 ? -9.719 34.303 -12.858 1.00 50.56 173 ILE A C 1
ATOM 1340 O O . ILE A 1 173 ? -10.843 34.054 -12.416 1.00 50.56 173 ILE A O 1
ATOM 1344 N N . PRO A 1 174 ? -9.106 35.467 -12.575 1.00 44.94 174 PRO A N 1
ATOM 1345 C CA . PRO A 1 174 ? -9.788 36.520 -11.834 1.00 44.94 174 PRO A CA 1
ATOM 1346 C C . PRO A 1 174 ? -11.012 36.999 -12.630 1.00 44.94 174 PRO A C 1
ATOM 1348 O O . PRO A 1 174 ? -10.908 37.380 -13.796 1.00 44.94 174 PRO A O 1
ATOM 1351 N N . LEU A 1 175 ? -12.185 36.984 -11.989 1.00 47.41 175 LEU A N 1
ATOM 1352 C CA . LEU A 1 175 ? -13.495 37.319 -12.572 1.00 47.41 175 LEU A CA 1
ATOM 1353 C C . LEU A 1 175 ? -13.661 38.801 -12.968 1.00 47.41 175 LEU A C 1
ATOM 1355 O O . LEU A 1 175 ? -14.752 39.225 -13.338 1.00 47.41 175 LEU A O 1
ATOM 1359 N N . THR A 1 176 ? -12.600 39.606 -12.935 1.00 44.97 176 THR A N 1
ATOM 1360 C CA . THR A 1 176 ? -12.656 41.038 -13.263 1.00 44.97 176 THR A CA 1
ATOM 1361 C C . THR A 1 176 ? -12.618 41.346 -14.762 1.00 44.97 176 THR A C 1
ATOM 1363 O O . THR A 1 176 ? -12.766 42.505 -15.128 1.00 44.97 176 THR A O 1
ATOM 1366 N N . ASN A 1 177 ? -12.495 40.341 -15.639 1.00 39.38 177 ASN A N 1
ATOM 1367 C CA . ASN A 1 177 ? -12.455 40.533 -17.097 1.00 39.38 177 ASN A CA 1
ATOM 1368 C C . ASN A 1 177 ? -13.634 39.886 -17.851 1.00 39.38 177 ASN A C 1
ATOM 1370 O O . ASN A 1 177 ? -13.499 39.543 -19.025 1.00 39.38 177 ASN A O 1
ATOM 1374 N N . LEU A 1 178 ? -14.800 39.736 -17.210 1.00 39.78 178 LEU A N 1
ATOM 1375 C CA . LEU A 1 178 ? -16.044 39.350 -17.893 1.00 39.78 178 LEU A CA 1
ATOM 1376 C C . LEU A 1 178 ? -16.975 40.544 -18.185 1.00 39.78 178 LEU A C 1
ATOM 1378 O O . LEU A 1 178 ? -18.188 40.395 -18.216 1.00 39.78 178 LEU A O 1
ATOM 1382 N N . GLU A 1 179 ? -16.421 41.727 -18.438 1.00 43.19 179 GLU A N 1
ATOM 1383 C CA . GLU A 1 179 ? -17.117 42.821 -19.122 1.00 43.19 179 GLU A CA 1
ATOM 1384 C C . GLU A 1 179 ? -16.136 43.477 -20.092 1.00 43.19 179 GLU A C 1
ATOM 1386 O O . GLU A 1 179 ? -15.302 44.273 -19.689 1.00 43.19 179 GLU A O 1
ATOM 1391 N N . VAL A 1 180 ? -16.184 43.060 -21.358 1.00 42.66 180 VAL A N 1
ATOM 1392 C CA . VAL A 1 180 ? -16.083 43.857 -22.600 1.00 42.66 180 VAL A CA 1
ATOM 1393 C C . VAL A 1 180 ? -15.843 42.846 -23.726 1.00 42.66 180 VAL A C 1
ATOM 1395 O O . VAL A 1 180 ? -14.719 42.559 -24.126 1.00 42.66 180 VAL A O 1
ATOM 1398 N N . ALA A 1 181 ? -16.936 42.271 -24.220 1.00 35.62 181 ALA A N 1
ATOM 1399 C CA . ALA A 1 181 ? -17.005 41.663 -25.544 1.00 35.62 181 ALA A CA 1
ATOM 1400 C C . ALA A 1 181 ? -18.458 41.753 -26.036 1.00 35.62 181 ALA A C 1
ATOM 1402 O O . ALA A 1 181 ? -19.226 40.792 -25.994 1.00 35.62 181 ALA A O 1
ATOM 1403 N N . ARG A 1 182 ? -18.839 42.964 -26.445 1.00 36.50 182 ARG A N 1
ATOM 1404 C CA . ARG A 1 182 ? -19.786 43.180 -27.538 1.00 36.50 182 ARG A CA 1
ATOM 1405 C C . ARG A 1 182 ? -19.028 43.843 -28.671 1.00 36.50 182 ARG A C 1
ATOM 1407 O O . ARG A 1 182 ? -18.211 44.734 -28.351 1.00 36.50 182 ARG A O 1
#

Sequence (182 aa):
MRGNVSGWYARLDRECEDRIEQMNIWLDAWEEALRTHQPQASQLPNDWPTLPASLLTDPGHVLDHLLCRHDAESDGRSPRGAHPTPTRLADAIIADELREDISMNAEPVQSNVNLAALPPAFRAQAQAMNHQQDAARDAEIDEETEREIADGKRTRTGVPLPFADPAVGGGPIPLTNLEVAR

Secondary structure (DSSP, 8-state):
--HHHHHHHHHHHHH---HHHHHHHHHHHHHHHHHHT--GGGSS-TTSPPPPHHHHS-HHHHHHHHHHHHHHHHTTS-GGG--PPPHHHHHHHHHHHHT---------------GGGS-HHHHHHHHHHHHHHHHHHSS---HHHHHHHHTTSB-TTSPBPP---TTS--SPPPGGG-S---

Radius of gyration: 25.19 Å; chains: 1; bounding box: 33×63×69 Å

pLDDT: mean 73.3, std 15.92, range [35.62, 94.0]